Protein AF-A0A8X8YLM9-F1 (afdb_monomer_lite)

pLDDT: mean 72.43, std 14.2, range [42.56, 92.56]

InterPro domains:
  IPR045285 GPI-anchored protein At5g19230-like [PTHR33976] (2-97)
  IPR059083 Uncharacterized GPI-anchored protein At5g19230-like domain [PF25884] (2-64)

Secondary structure (DSSP, 8-state):
--S--S-TTS-EEETTEEEEEEE-SSSS---HHHHHHHTHHHHT-TT--EEEEEEETTEEEEEEE--SS-----TT------S---HHHHHHHHHHTT-

Structure (mmCIF, N/CA/C/O backbone):
data_AF-A0A8X8YLM9-F1
#
_entry.id   AF-A0A8X8YLM9-F1
#
loop_
_atom_site.group_PDB
_atom_site.id
_atom_site.type_symbol
_atom_site.label_atom_id
_atom_site.label_alt_id
_atom_site.label_comp_id
_atom_site.label_asym_id
_atom_site.label_entity_id
_atom_site.label_seq_id
_atom_site.pdbx_PDB_ins_code
_atom_site.Cartn_x
_atom_site.Cartn_y
_atom_site.Cartn_z
_atom_site.occupancy
_atom_site.B_iso_or_equiv
_atom_site.auth_seq_id
_atom_site.auth_comp_id
_atom_site.auth_asym_id
_atom_site.auth_atom_id
_atom_site.pdbx_PDB_model_num
ATOM 1 N N . MET A 1 1 ? -16.608 10.891 14.943 1.00 42.56 1 MET A N 1
ATOM 2 C CA . MET A 1 1 ? -15.909 11.081 13.651 1.00 42.56 1 MET A CA 1
ATOM 3 C C . MET A 1 1 ? -14.393 11.291 13.823 1.00 42.56 1 MET A C 1
ATOM 5 O O . MET A 1 1 ? -13.711 11.463 12.828 1.00 42.56 1 MET A O 1
ATOM 9 N N . GLU A 1 2 ? -13.836 11.210 15.043 1.00 52.47 2 GLU A N 1
ATOM 10 C CA . GLU A 1 2 ? -12.407 11.472 15.333 1.00 52.47 2 GLU A CA 1
ATOM 11 C C . GLU A 1 2 ? -11.432 10.308 15.085 1.00 52.47 2 GLU A C 1
ATOM 13 O O . GLU A 1 2 ? -10.221 10.510 15.150 1.00 52.47 2 GLU A O 1
ATOM 18 N N . LYS A 1 3 ? -11.914 9.088 14.821 1.00 57.00 3 LYS A N 1
ATOM 19 C CA . LYS A 1 3 ? -11.029 7.912 14.774 1.00 57.00 3 LYS A CA 1
ATOM 20 C C . LYS A 1 3 ? -10.262 7.738 13.456 1.00 57.00 3 LYS A C 1
ATOM 22 O O . LYS A 1 3 ? -9.185 7.150 13.457 1.00 57.00 3 LYS A O 1
ATOM 27 N N . CYS A 1 4 ? -10.734 8.318 12.351 1.00 64.12 4 CYS A N 1
ATOM 28 C CA . CYS A 1 4 ? -9.994 8.309 11.087 1.00 64.12 4 CYS A CA 1
ATOM 29 C C . CYS A 1 4 ? -9.004 9.470 11.025 1.00 64.12 4 CYS A C 1
ATOM 31 O O . CYS A 1 4 ? -9.303 10.537 10.500 1.00 64.12 4 CYS A O 1
ATOM 33 N N . ARG A 1 5 ? -7.804 9.244 11.565 1.00 62.75 5 ARG A N 1
ATOM 34 C CA . ARG A 1 5 ? -6.676 10.192 11.489 1.00 62.75 5 ARG A CA 1
ATOM 35 C C . ARG A 1 5 ? -5.857 10.055 10.200 1.00 62.75 5 ARG A C 1
ATOM 37 O O . ARG A 1 5 ? -4.838 10.720 10.046 1.00 62.75 5 ARG A O 1
ATOM 44 N N . LEU A 1 6 ? -6.278 9.179 9.289 1.00 63.47 6 LEU A N 1
ATOM 45 C CA . LEU A 1 6 ? -5.677 9.029 7.970 1.00 63.47 6 LEU A CA 1
ATOM 46 C C . LEU A 1 6 ? -6.338 10.005 6.997 1.00 63.47 6 LEU A C 1
ATOM 48 O O . LEU A 1 6 ? -7.565 10.094 6.949 1.00 63.47 6 LEU A O 1
ATOM 52 N N . ASN A 1 7 ? -5.535 10.667 6.161 1.00 62.28 7 ASN A N 1
ATOM 53 C CA . ASN A 1 7 ? -6.021 11.353 4.961 1.00 62.28 7 ASN A CA 1
ATOM 54 C C . ASN A 1 7 ? -6.466 10.296 3.932 1.00 62.28 7 ASN A C 1
ATOM 56 O O . ASN A 1 7 ? -5.805 10.070 2.923 1.00 62.28 7 ASN A O 1
ATOM 60 N N . ALA A 1 8 ? -7.559 9.591 4.232 1.00 62.34 8 ALA A N 1
ATOM 61 C CA . ALA A 1 8 ? -8.017 8.383 3.547 1.00 62.34 8 ALA A CA 1
ATOM 62 C C . ALA A 1 8 ? -8.722 8.644 2.203 1.00 62.34 8 ALA A C 1
ATOM 64 O O . ALA A 1 8 ? -9.507 7.825 1.731 1.00 62.34 8 ALA A O 1
ATOM 65 N N . THR A 1 9 ? -8.491 9.820 1.627 1.00 62.25 9 THR A N 1
ATOM 66 C CA . THR A 1 9 ? -9.228 10.323 0.469 1.00 62.25 9 THR A CA 1
ATOM 67 C C . THR A 1 9 ? -8.512 10.022 -0.840 1.00 62.25 9 THR A C 1
ATOM 69 O O . THR A 1 9 ? -9.178 9.830 -1.850 1.00 62.25 9 THR A O 1
ATOM 72 N N . ASN A 1 10 ? -7.175 9.964 -0.823 1.00 76.19 10 ASN A N 1
ATOM 73 C CA . ASN A 1 10 ? -6.353 9.836 -2.022 1.00 76.19 10 ASN A CA 1
ATOM 74 C C . ASN A 1 10 ? -5.281 8.764 -1.854 1.00 76.19 10 ASN A C 1
ATOM 76 O O . ASN A 1 10 ? -4.771 8.531 -0.757 1.00 76.19 10 ASN A O 1
ATOM 80 N N . ALA A 1 11 ? -4.897 8.166 -2.979 1.00 81.94 11 ALA A N 1
ATOM 81 C CA . ALA A 1 11 ? -3.759 7.274 -3.017 1.00 81.94 11 ALA A CA 1
ATOM 82 C C . ALA A 1 11 ? -2.450 8.082 -2.945 1.00 81.94 11 ALA A C 1
ATOM 84 O O . ALA A 1 11 ? -2.298 9.094 -3.630 1.00 81.94 11 ALA A O 1
ATOM 85 N N . THR A 1 12 ? -1.487 7.608 -2.159 1.00 84.12 12 THR A N 1
ATOM 86 C CA . THR A 1 12 ? -0.172 8.246 -2.001 1.00 84.12 12 THR A CA 1
ATOM 87 C C . THR A 1 12 ? 0.895 7.402 -2.681 1.00 84.12 12 THR A C 1
ATOM 89 O O . THR A 1 12 ? 1.039 6.220 -2.377 1.00 84.12 12 THR A O 1
ATOM 92 N N . THR A 1 13 ? 1.663 8.002 -3.586 1.00 84.38 13 THR A N 1
ATOM 93 C CA . THR A 1 13 ? 2.775 7.327 -4.266 1.00 84.38 13 THR A CA 1
ATOM 94 C C . THR A 1 13 ? 4.049 7.455 -3.434 1.00 84.38 13 THR A C 1
ATOM 96 O O . THR A 1 13 ? 4.388 8.535 -2.953 1.00 84.38 13 THR A O 1
ATOM 99 N N . THR A 1 14 ? 4.769 6.355 -3.234 1.00 81.25 14 THR A N 1
ATOM 100 C CA . THR A 1 14 ? 6.048 6.319 -2.512 1.00 81.25 14 THR A CA 1
ATOM 101 C C . THR A 1 14 ? 7.008 5.388 -3.244 1.00 81.25 14 THR A C 1
ATOM 103 O O . THR A 1 14 ? 6.878 4.166 -3.176 1.00 81.25 14 THR A O 1
ATOM 106 N N . GLY A 1 15 ? 7.969 5.962 -3.973 1.00 82.69 15 GLY A N 1
ATOM 107 C CA . GLY A 1 15 ? 8.859 5.195 -4.851 1.00 82.69 15 GLY A CA 1
ATOM 108 C C . GLY A 1 15 ? 8.061 4.398 -5.887 1.00 82.69 15 GLY A C 1
ATOM 109 O O . GLY A 1 15 ? 7.185 4.949 -6.546 1.00 82.69 15 GLY A O 1
ATOM 110 N N . ASN A 1 16 ? 8.314 3.090 -5.966 1.00 81.69 16 ASN A N 1
ATOM 111 C CA . ASN A 1 16 ? 7.609 2.159 -6.859 1.00 81.69 16 ASN A CA 1
ATOM 112 C C . ASN A 1 16 ? 6.337 1.561 -6.226 1.00 81.69 16 ASN A C 1
ATOM 114 O O . ASN A 1 16 ? 5.911 0.462 -6.586 1.00 81.69 16 ASN A O 1
ATOM 118 N N . SER A 1 17 ? 5.772 2.241 -5.227 1.00 83.88 17 SER A N 1
ATOM 119 C CA . SER A 1 17 ? 4.628 1.753 -4.459 1.00 83.88 17 SER A CA 1
ATOM 120 C C . SER A 1 17 ? 3.494 2.768 -4.418 1.00 83.88 17 SER A C 1
ATOM 122 O O . SER A 1 17 ? 3.722 3.978 -4.413 1.00 83.88 17 SER A O 1
ATOM 124 N N . GLN A 1 18 ? 2.272 2.259 -4.318 1.00 88.81 18 GLN A N 1
ATOM 125 C CA . GLN A 1 18 ? 1.055 3.031 -4.141 1.00 88.81 18 GLN A CA 1
ATOM 126 C C . GLN A 1 18 ? 0.378 2.633 -2.829 1.00 88.81 18 GLN A C 1
ATOM 128 O O . GLN A 1 18 ? 0.128 1.457 -2.586 1.00 88.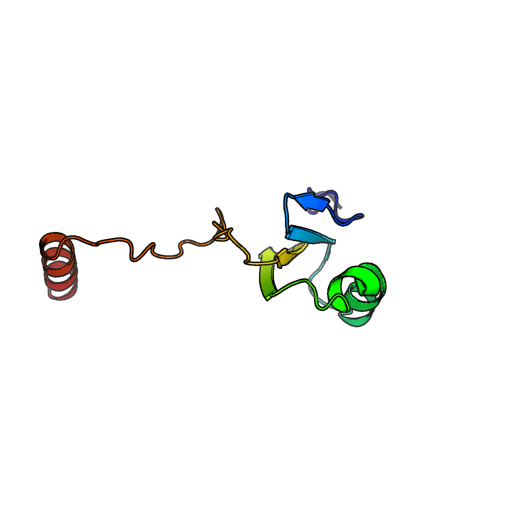81 18 GLN A O 1
ATOM 133 N N . ILE A 1 19 ? 0.065 3.615 -1.990 1.00 88.69 19 ILE A N 1
ATOM 134 C CA . ILE A 1 19 ? -0.651 3.451 -0.722 1.00 88.69 19 ILE A CA 1
ATOM 135 C C . ILE A 1 19 ? -2.102 3.879 -0.947 1.00 88.69 19 ILE A C 1
ATOM 137 O O . ILE A 1 19 ? -2.341 5.000 -1.386 1.00 88.69 19 ILE A O 1
ATOM 141 N N . LEU A 1 20 ? -3.063 3.013 -0.638 1.00 89.62 20 LEU A N 1
ATOM 142 C CA . LEU A 1 20 ? -4.492 3.185 -0.899 1.00 89.62 20 LEU A CA 1
ATOM 143 C C . LEU A 1 20 ? -5.267 3.090 0.426 1.00 89.62 20 LEU A C 1
ATOM 145 O O . LEU A 1 20 ? -5.694 2.002 0.826 1.00 89.62 20 LEU A O 1
ATOM 149 N N . PRO A 1 21 ? -5.399 4.209 1.157 1.00 86.50 21 PRO A N 1
ATOM 150 C CA . PRO A 1 21 ? -6.099 4.242 2.433 1.00 86.50 21 PRO A CA 1
ATOM 151 C C . PRO A 1 21 ? -7.622 4.292 2.243 1.00 86.50 21 PRO A C 1
ATOM 153 O O . PRO A 1 21 ? -8.135 4.866 1.286 1.00 86.50 21 PRO A O 1
ATOM 156 N N . THR A 1 22 ? -8.373 3.739 3.186 1.00 83.25 22 THR A N 1
ATOM 157 C CA . THR A 1 22 ? -9.820 3.920 3.296 1.00 83.25 22 THR A CA 1
ATOM 158 C C . THR A 1 22 ? -10.226 3.985 4.767 1.00 83.25 22 THR A C 1
ATOM 160 O O . THR A 1 22 ? -9.714 3.252 5.613 1.00 83.25 22 THR A O 1
ATOM 163 N N . CYS A 1 23 ? -11.126 4.913 5.078 1.00 80.25 23 CYS A N 1
ATOM 164 C CA . CYS A 1 23 ? -11.696 5.091 6.408 1.00 80.25 23 CYS A CA 1
ATOM 165 C C . CYS A 1 23 ? -12.979 4.261 6.502 1.00 80.25 23 CYS A C 1
ATOM 167 O O . CYS A 1 23 ? -13.862 4.405 5.654 1.00 80.25 23 CYS A O 1
ATOM 169 N N . ILE A 1 24 ? -13.082 3.397 7.513 1.00 77.25 24 ILE A N 1
ATOM 170 C CA . ILE A 1 24 ? -14.212 2.480 7.706 1.00 77.25 24 ILE A CA 1
ATOM 171 C C . ILE A 1 24 ? -14.788 2.732 9.104 1.00 77.25 24 ILE A C 1
ATOM 173 O O . ILE A 1 24 ? -14.521 1.975 10.035 1.00 77.25 24 ILE A O 1
ATOM 177 N N . PRO A 1 25 ? -15.561 3.814 9.295 1.00 67.44 25 PRO A N 1
ATOM 178 C CA . PRO A 1 25 ? -16.190 4.065 10.579 1.00 67.44 25 PRO A CA 1
ATOM 179 C C . PRO A 1 25 ? -17.300 3.028 10.810 1.00 67.44 25 PRO A C 1
ATOM 181 O O . PRO A 1 25 ? -18.222 2.930 10.004 1.00 67.44 25 PRO A O 1
ATOM 184 N N . ASN A 1 26 ? -17.244 2.311 11.941 1.00 61.19 26 ASN A N 1
ATOM 185 C CA . ASN A 1 26 ? -18.236 1.309 12.370 1.00 61.19 26 ASN A CA 1
ATOM 186 C C . ASN A 1 26 ? -18.302 0.057 11.459 1.00 61.19 26 ASN A C 1
ATOM 188 O O . ASN A 1 26 ? -19.101 -0.014 10.526 1.00 61.19 26 ASN A O 1
ATOM 192 N N . GLN A 1 27 ? -17.464 -0.942 11.773 1.00 61.28 27 GLN A N 1
ATOM 193 C CA . GLN A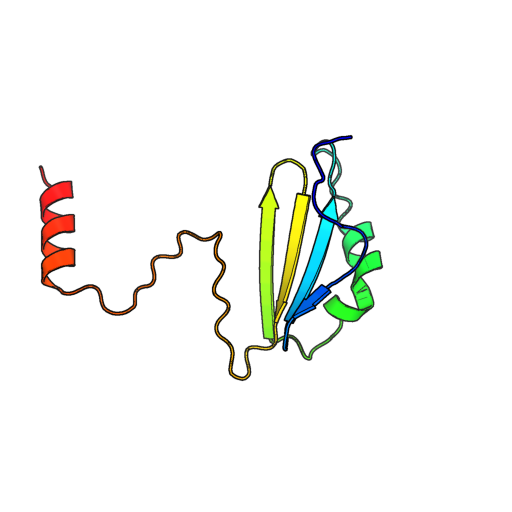 1 27 ? -17.180 -2.207 11.061 1.00 61.28 27 GLN A CA 1
ATOM 194 C C . GLN A 1 27 ? -18.381 -3.107 10.655 1.00 61.28 27 GLN A C 1
ATOM 196 O O . GLN A 1 27 ? -18.433 -4.276 11.027 1.00 61.28 27 GLN A O 1
ATOM 201 N N . GLN A 1 28 ? -19.354 -2.634 9.874 1.00 56.97 28 GLN A N 1
ATOM 202 C CA . GLN A 1 28 ? -20.495 -3.475 9.464 1.00 56.97 28 GLN A CA 1
ATOM 203 C C . GLN A 1 28 ? -20.728 -3.558 7.959 1.00 56.97 28 GLN A C 1
ATOM 205 O O . GLN A 1 28 ? -21.437 -4.456 7.514 1.00 56.97 28 GLN A O 1
ATOM 210 N N . ASN A 1 29 ? -20.114 -2.694 7.149 1.00 58.75 29 ASN A N 1
ATOM 211 C CA . ASN A 1 29 ? -20.269 -2.796 5.702 1.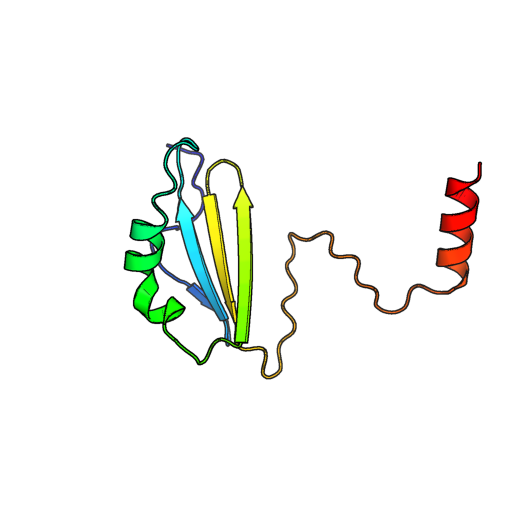00 58.75 29 ASN A CA 1
ATOM 212 C C . ASN A 1 29 ? -19.033 -2.272 4.969 1.00 58.75 29 ASN A C 1
ATOM 214 O O . ASN A 1 29 ? -19.033 -1.184 4.394 1.00 58.75 29 ASN A O 1
ATOM 218 N N . LEU A 1 30 ? -17.956 -3.058 5.009 1.00 60.22 30 LEU A N 1
ATOM 219 C CA . LEU A 1 30 ? -16.873 -2.950 4.037 1.00 60.22 30 LEU A CA 1
ATOM 220 C C . LEU A 1 30 ? -17.472 -3.248 2.658 1.00 60.22 30 LEU A C 1
ATOM 222 O O . LEU A 1 30 ? -17.504 -4.391 2.206 1.00 60.22 30 LEU A O 1
ATOM 226 N N . VAL A 1 31 ? -17.986 -2.219 1.987 1.00 64.69 31 VAL A N 1
ATOM 227 C CA . VAL A 1 31 ? -18.393 -2.329 0.590 1.00 64.69 31 VAL A CA 1
ATOM 228 C C . VAL A 1 31 ? -17.103 -2.390 -0.221 1.00 64.69 31 VAL A C 1
ATOM 230 O O . VAL A 1 31 ? -16.599 -1.380 -0.705 1.00 64.69 31 VAL A O 1
ATOM 233 N N . ILE A 1 32 ? -16.538 -3.594 -0.340 1.00 66.19 32 ILE A N 1
ATOM 234 C CA . ILE A 1 32 ? -15.332 -3.882 -1.132 1.00 66.19 32 ILE A CA 1
ATOM 235 C C . ILE A 1 32 ? -15.484 -3.304 -2.547 1.00 66.19 32 ILE A C 1
ATOM 237 O O . ILE A 1 32 ? -14.518 -2.795 -3.101 1.00 66.19 32 ILE A O 1
ATOM 241 N N . SER A 1 33 ? -16.712 -3.294 -3.083 1.00 72.00 33 SER A N 1
ATOM 242 C CA . SER A 1 33 ? -17.061 -2.680 -4.370 1.00 72.00 33 SER A CA 1
ATOM 243 C C . SER A 1 33 ? -16.765 -1.179 -4.456 1.00 72.00 33 SER A C 1
ATOM 245 O O . SER A 1 33 ? -16.408 -0.697 -5.525 1.00 72.00 33 SER A O 1
ATOM 247 N N . ASP A 1 34 ? -16.945 -0.419 -3.377 1.00 78.88 34 ASP A N 1
ATOM 248 C CA . ASP A 1 34 ? -16.676 1.020 -3.373 1.00 78.88 34 ASP A CA 1
ATOM 249 C C . ASP A 1 34 ? -15.162 1.271 -3.289 1.00 78.88 34 ASP A C 1
ATOM 251 O O . ASP A 1 34 ? -14.622 2.135 -3.977 1.00 78.88 34 ASP A O 1
ATOM 255 N N . PHE A 1 35 ? -14.437 0.435 -2.539 1.00 81.94 35 PHE A N 1
ATOM 256 C CA . PHE A 1 35 ? -12.975 0.466 -2.524 1.00 81.94 35 PHE A CA 1
ATOM 257 C C . PHE A 1 35 ? -12.376 0.128 -3.898 1.00 81.94 35 PHE A C 1
ATOM 259 O O . PHE A 1 35 ? -11.537 0.872 -4.410 1.00 81.94 35 PHE A O 1
ATOM 266 N N . THR A 1 36 ? -12.818 -0.969 -4.522 1.00 83.12 36 THR A N 1
ATOM 267 C CA . THR A 1 36 ? -12.313 -1.385 -5.836 1.00 83.12 36 THR A CA 1
ATOM 268 C C . THR A 1 36 ? -12.691 -0.397 -6.930 1.00 83.12 36 THR A C 1
ATOM 270 O O . THR A 1 36 ? -11.863 -0.125 -7.792 1.00 83.12 36 THR A O 1
ATOM 273 N N . SER A 1 37 ? -13.884 0.204 -6.872 1.00 86.06 37 SER A N 1
ATOM 274 C CA . SER A 1 37 ? -14.278 1.275 -7.791 1.00 86.06 37 SER A CA 1
ATOM 275 C C . SER A 1 37 ? -13.384 2.510 -7.651 1.00 86.06 37 SER A C 1
ATOM 277 O O . SER A 1 37 ? -12.929 3.053 -8.655 1.00 86.06 37 SER A O 1
ATOM 279 N N . ARG A 1 38 ? -13.110 2.962 -6.420 1.00 85.44 38 ARG A N 1
ATOM 280 C CA . ARG A 1 38 ? -12.294 4.162 -6.164 1.00 85.44 38 ARG A CA 1
ATOM 281 C C . ARG A 1 38 ? -10.835 4.003 -6.584 1.00 85.44 38 ARG A C 1
ATOM 283 O O . ARG A 1 38 ? -10.207 4.980 -6.982 1.00 85.44 38 ARG A O 1
ATOM 290 N N . TYR A 1 39 ? -10.307 2.785 -6.518 1.00 88.19 39 TYR A N 1
ATOM 291 C CA . TYR A 1 39 ? -8.897 2.498 -6.774 1.00 88.19 39 TYR A CA 1
ATOM 292 C C . TYR A 1 39 ? -8.642 1.613 -8.002 1.00 88.19 39 TYR A C 1
ATOM 294 O O . TYR A 1 39 ? -7.530 1.110 -8.174 1.00 88.19 39 TYR A O 1
ATOM 302 N N . ALA A 1 40 ? -9.633 1.461 -8.885 1.00 90.00 40 ALA A N 1
ATOM 303 C CA . ALA A 1 40 ? -9.565 0.596 -10.065 1.00 90.00 40 ALA A CA 1
ATOM 304 C C . ALA A 1 40 ? -8.331 0.860 -10.941 1.00 90.00 40 ALA A C 1
ATOM 306 O O . ALA A 1 40 ? -7.714 -0.084 -11.423 1.00 90.00 40 ALA A O 1
ATOM 307 N N . THR A 1 41 ? -7.933 2.126 -11.100 1.00 90.56 41 THR A N 1
ATOM 308 C CA . THR A 1 41 ? -6.749 2.515 -11.882 1.00 90.56 41 THR A CA 1
ATOM 309 C C . THR A 1 41 ? -5.468 1.857 -11.375 1.00 90.56 41 THR A C 1
ATOM 311 O O . THR A 1 41 ? -4.641 1.456 -12.181 1.00 90.56 41 THR A O 1
ATOM 314 N N . TYR A 1 42 ? -5.310 1.719 -10.057 1.00 89.50 42 TYR A N 1
ATOM 315 C CA . TYR A 1 42 ? -4.124 1.103 -9.462 1.00 89.50 42 TYR A CA 1
ATOM 316 C C . TYR A 1 42 ? -4.270 -0.414 -9.327 1.00 89.50 42 TYR A C 1
ATOM 318 O O . TYR A 1 42 ? -3.303 -1.143 -9.504 1.00 89.50 42 TYR A O 1
ATOM 326 N N . LEU A 1 43 ? -5.478 -0.901 -9.028 1.00 88.25 43 LEU A N 1
ATOM 327 C CA . LEU A 1 43 ? -5.745 -2.334 -8.859 1.00 88.25 43 LEU A CA 1
ATOM 328 C C . LEU A 1 43 ? -5.703 -3.114 -10.181 1.00 88.25 43 LEU A C 1
ATOM 330 O O . LEU A 1 43 ? -5.391 -4.300 -10.168 1.00 88.25 43 LEU A O 1
ATOM 334 N N . ASN A 1 44 ? -5.999 -2.458 -11.306 1.00 92.56 44 ASN A N 1
ATOM 335 C CA . ASN A 1 44 ? -5.906 -3.053 -12.643 1.00 92.56 44 ASN A CA 1
ATOM 336 C C . ASN A 1 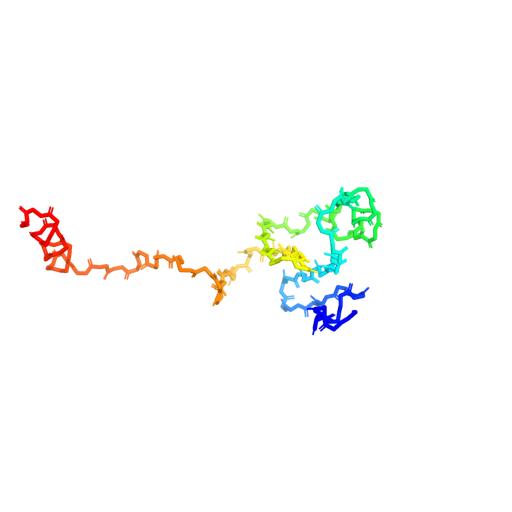44 ? -4.531 -2.853 -13.300 1.00 92.56 44 ASN A C 1
ATOM 338 O O . ASN A 1 44 ? -4.337 -3.268 -14.443 1.00 92.56 44 ASN A O 1
ATOM 342 N N . ASP A 1 45 ? -3.585 -2.211 -12.615 1.00 89.06 45 ASP A N 1
ATOM 343 C CA . ASP A 1 45 ? -2.237 -2.009 -13.130 1.00 89.06 45 ASP A CA 1
ATOM 344 C C . ASP A 1 45 ? -1.396 -3.279 -12.911 1.00 89.06 45 ASP A C 1
ATOM 346 O O . ASP A 1 45 ? -1.134 -3.701 -11.783 1.00 89.06 45 ASP A O 1
ATOM 350 N N . THR A 1 46 ? -0.956 -3.903 -14.006 1.00 87.56 46 THR A N 1
ATOM 351 C CA . THR A 1 46 ? -0.108 -5.109 -13.979 1.00 87.56 46 THR A CA 1
ATOM 352 C C . THR A 1 46 ? 1.342 -4.824 -13.583 1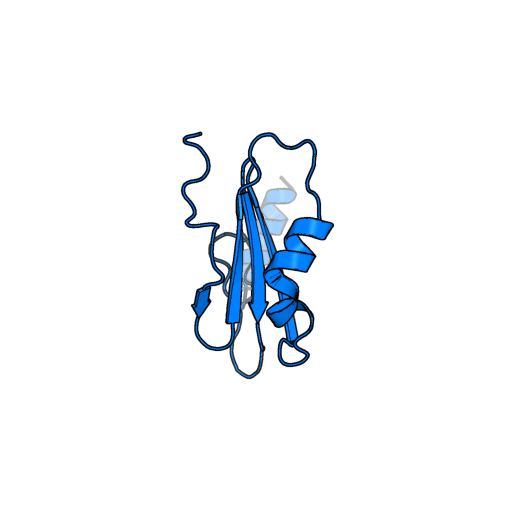.00 87.56 46 THR A C 1
ATOM 354 O O . THR A 1 46 ? 2.147 -5.743 -13.462 1.00 87.56 46 THR A O 1
ATOM 357 N N . GLY A 1 47 ? 1.706 -3.552 -13.441 1.00 86.44 47 GLY A N 1
ATOM 358 C CA . GLY A 1 47 ? 3.017 -3.090 -13.022 1.00 86.44 47 GLY A CA 1
ATOM 359 C C . GLY A 1 47 ? 3.293 -3.322 -11.542 1.00 86.44 47 GLY A C 1
ATOM 360 O O . GLY A 1 47 ? 4.454 -3.277 -11.153 1.00 86.44 47 GLY A O 1
ATOM 361 N N . PHE A 1 48 ? 2.296 -3.608 -10.705 1.00 87.19 48 PHE A N 1
ATOM 362 C CA . PHE A 1 48 ? 2.529 -3.996 -9.313 1.00 87.19 48 PHE A CA 1
ATOM 363 C C . PHE A 1 48 ? 2.740 -5.509 -9.199 1.00 87.19 48 PHE A C 1
ATOM 365 O O . PHE A 1 48 ? 1.974 -6.305 -9.732 1.00 87.19 48 PHE A O 1
ATOM 372 N N . SER A 1 49 ? 3.780 -5.921 -8.477 1.00 86.44 49 SER A N 1
ATOM 373 C CA . SER A 1 49 ? 4.147 -7.329 -8.295 1.00 86.44 49 SER A CA 1
ATOM 374 C C . SER A 1 49 ? 3.774 -7.884 -6.919 1.00 86.44 49 SER A C 1
ATOM 376 O O . SER A 1 49 ? 3.928 -9.081 -6.690 1.00 86.44 49 SER A O 1
ATOM 378 N N . ALA A 1 50 ? 3.340 -7.038 -5.980 1.00 80.81 50 ALA A N 1
ATOM 379 C CA . ALA A 1 50 ? 2.920 -7.463 -4.651 1.00 80.81 50 ALA A CA 1
ATOM 380 C C . ALA A 1 50 ? 1.892 -6.520 -4.018 1.00 80.81 50 ALA A C 1
ATOM 382 O O . ALA A 1 50 ? 1.827 -5.330 -4.335 1.00 80.81 50 ALA A O 1
ATOM 383 N N . ILE A 1 51 ? 1.115 -7.087 -3.091 1.00 86.69 51 ILE A N 1
ATOM 384 C CA . ILE A 1 51 ? 0.022 -6.429 -2.376 1.00 86.69 51 ILE A CA 1
ATOM 385 C C . ILE A 1 51 ? 0.208 -6.660 -0.873 1.00 86.69 51 ILE A C 1
ATOM 387 O O . ILE A 1 51 ? 0.392 -7.795 -0.437 1.00 86.69 51 ILE A O 1
ATOM 391 N N . GLY A 1 52 ? 0.146 -5.591 -0.083 1.00 83.81 52 GLY A N 1
ATOM 392 C CA . GLY A 1 52 ? 0.079 -5.622 1.376 1.00 83.81 52 GLY A CA 1
A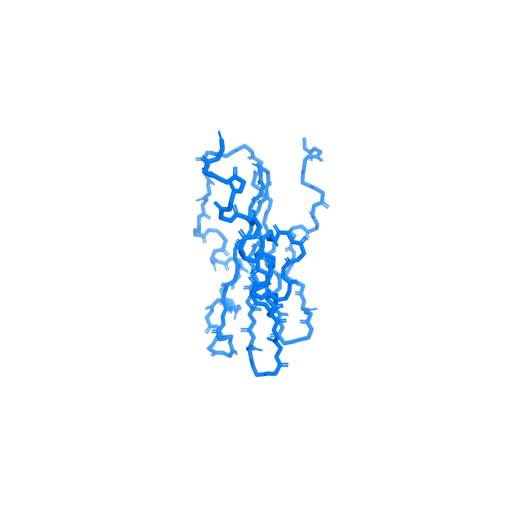TOM 393 C C . GLY A 1 52 ? -1.240 -5.030 1.860 1.00 83.81 52 GLY A C 1
ATOM 394 O O . GLY A 1 52 ? -1.729 -4.063 1.285 1.00 83.81 52 GLY A O 1
ATOM 395 N N . VAL A 1 53 ? -1.827 -5.597 2.912 1.00 85.69 53 VAL A N 1
ATOM 396 C CA . VAL A 1 53 ? -3.086 -5.112 3.491 1.00 85.69 53 VAL A CA 1
ATOM 397 C C . VAL A 1 53 ? -2.897 -4.948 4.993 1.00 85.69 53 VAL A C 1
ATOM 399 O O . VAL A 1 53 ? -2.485 -5.888 5.666 1.00 85.69 53 VAL A O 1
ATOM 402 N N . GLY A 1 54 ? -3.183 -3.755 5.508 1.00 81.75 54 GLY A N 1
ATOM 403 C CA . GLY A 1 54 ? -3.202 -3.458 6.937 1.00 81.75 54 GLY A CA 1
ATOM 404 C C . GLY A 1 54 ? -4.535 -2.835 7.318 1.00 81.75 54 GLY A C 1
ATOM 405 O O . GLY A 1 54 ? -5.065 -2.016 6.574 1.00 81.75 54 GLY A O 1
ATOM 406 N N . SER A 1 55 ? -5.087 -3.217 8.460 1.00 77.75 55 SER A N 1
ATOM 407 C CA . SER A 1 55 ? -6.344 -2.667 8.960 1.00 77.75 55 SER A CA 1
ATOM 408 C C . SER A 1 55 ? -6.289 -2.492 10.463 1.00 77.75 55 SER A C 1
ATOM 410 O O . SER A 1 55 ? -5.801 -3.382 11.152 1.00 77.75 55 SER A O 1
ATOM 412 N N . GLU A 1 56 ? -6.876 -1.405 10.938 1.00 76.06 56 GLU A N 1
ATOM 413 C CA . GLU A 1 56 ? -7.188 -1.153 12.343 1.00 76.06 56 GLU A CA 1
ATOM 414 C C . GLU A 1 56 ? -8.696 -0.885 12.444 1.00 76.06 56 GLU A C 1
ATOM 416 O O . GLU A 1 56 ? -9.322 -0.578 11.432 1.00 76.06 56 GLU A O 1
ATOM 421 N N . ASP A 1 57 ? -9.277 -0.957 13.642 1.00 72.81 57 ASP A N 1
ATOM 422 C CA . ASP A 1 57 ? -10.717 -0.831 13.944 1.00 72.81 57 ASP A CA 1
ATOM 423 C C . ASP A 1 57 ? -11.533 0.117 13.039 1.00 72.81 57 ASP A C 1
ATOM 425 O O . ASP A 1 57 ? -12.671 -0.195 12.685 1.00 72.81 57 ASP A O 1
ATOM 429 N N . ASP A 1 58 ? -10.959 1.257 12.644 1.00 76.25 58 ASP A N 1
ATOM 430 C CA . ASP A 1 58 ? -11.625 2.305 11.870 1.00 76.25 58 ASP A CA 1
ATOM 431 C C . ASP A 1 58 ? -10.979 2.598 10.497 1.00 76.25 58 ASP A C 1
ATOM 433 O O . ASP A 1 58 ? -11.387 3.540 9.810 1.00 76.25 58 ASP A O 1
ATOM 437 N N . TRP A 1 59 ? -9.970 1.835 10.057 1.00 79.44 59 TRP A N 1
ATOM 438 C CA . TRP A 1 59 ? -9.308 2.059 8.767 1.00 79.44 59 TRP A CA 1
ATOM 439 C C . TRP A 1 59 ? -8.705 0.807 8.121 1.00 79.44 59 TRP A C 1
ATOM 441 O O . TRP A 1 59 ? -8.311 -0.146 8.778 1.00 79.44 59 TRP A O 1
ATOM 451 N N . LEU A 1 60 ? -8.572 0.845 6.796 1.00 82.38 60 LEU A N 1
ATOM 452 C CA . LEU A 1 60 ? -7.867 -0.149 5.986 1.00 82.38 60 LEU A CA 1
ATOM 453 C C . LEU A 1 60 ? -6.901 0.583 5.052 1.00 82.38 60 LEU A C 1
ATOM 455 O O . LEU A 1 60 ? -7.247 1.598 4.456 1.00 82.38 60 LEU A O 1
ATOM 459 N N . VAL A 1 61 ? -5.686 0.078 4.911 1.00 85.19 61 VAL A N 1
ATOM 460 C CA . VAL A 1 61 ? -4.688 0.553 3.955 1.00 85.19 61 VAL A CA 1
ATOM 461 C C . VAL A 1 61 ? -4.249 -0.633 3.120 1.00 85.19 61 VAL A C 1
ATOM 463 O O . VAL A 1 61 ? -3.763 -1.635 3.644 1.00 85.19 61 VAL A O 1
ATOM 466 N N . VAL A 1 62 ? -4.394 -0.501 1.807 1.00 87.19 62 VAL A N 1
ATOM 467 C CA . VAL A 1 62 ? -3.792 -1.423 0.846 1.00 87.19 62 VAL A CA 1
ATOM 468 C C . VAL A 1 62 ? -2.522 -0.777 0.311 1.00 87.19 62 VAL A C 1
ATOM 470 O O . VAL A 1 62 ? -2.496 0.417 0.037 1.00 87.19 62 VAL A O 1
ATOM 473 N N . LEU A 1 63 ? -1.458 -1.550 0.183 1.00 88.75 63 LEU A N 1
ATOM 474 C CA . LEU A 1 63 ? -0.196 -1.147 -0.413 1.00 88.75 63 LEU A CA 1
ATOM 475 C C . LEU A 1 63 ? 0.028 -2.000 -1.656 1.00 88.75 63 LEU A C 1
ATOM 477 O O . LEU A 1 63 ? 0.062 -3.222 -1.563 1.00 88.75 63 LEU A O 1
ATOM 481 N N . LEU A 1 64 ? 0.215 -1.365 -2.802 1.00 88.88 64 LEU A N 1
ATOM 482 C CA . LEU A 1 64 ? 0.650 -2.013 -4.033 1.00 88.88 64 LEU A CA 1
ATOM 483 C C . LEU A 1 64 ? 2.115 -1.659 -4.254 1.00 88.88 64 LEU A C 1
ATOM 485 O O . LEU A 1 64 ? 2.489 -0.501 -4.094 1.00 88.88 64 LEU A O 1
ATOM 489 N N . THR A 1 65 ? 2.959 -2.623 -4.604 1.00 84.88 65 THR A N 1
ATOM 490 C CA . THR A 1 65 ? 4.373 -2.349 -4.883 1.00 84.88 65 THR A CA 1
ATOM 491 C C . THR A 1 65 ? 4.863 -3.114 -6.095 1.00 84.88 65 THR A C 1
ATOM 493 O O . THR A 1 65 ? 4.398 -4.219 -6.378 1.00 84.88 65 THR A O 1
ATOM 496 N N . ASN A 1 66 ? 5.838 -2.542 -6.790 1.00 86.00 66 ASN A N 1
ATOM 497 C CA . ASN A 1 66 ? 6.669 -3.262 -7.736 1.00 86.00 66 ASN A CA 1
ATOM 498 C C . ASN A 1 66 ? 8.010 -3.599 -7.063 1.00 86.00 66 ASN A C 1
ATOM 500 O O . ASN A 1 66 ? 8.830 -2.721 -6.802 1.00 86.00 66 ASN A O 1
ATOM 504 N N . MET A 1 67 ? 8.236 -4.889 -6.813 1.00 69.56 67 MET A N 1
ATOM 505 C CA . MET A 1 67 ? 9.411 -5.444 -6.131 1.00 69.56 67 MET A CA 1
ATOM 506 C C . MET A 1 67 ? 10.682 -5.458 -6.991 1.00 69.56 67 MET A C 1
ATOM 508 O O . MET A 1 67 ? 11.669 -6.082 -6.598 1.00 69.56 67 MET A O 1
ATOM 512 N N . THR A 1 68 ? 10.722 -4.776 -8.141 1.00 66.31 68 THR A N 1
ATOM 513 C CA . THR A 1 68 ? 11.995 -4.511 -8.825 1.00 66.31 68 THR A CA 1
ATOM 514 C C . THR A 1 68 ? 12.867 -3.619 -7.924 1.00 66.31 68 THR A C 1
ATOM 516 O O . THR A 1 68 ? 12.796 -2.395 -7.929 1.00 66.31 68 THR A O 1
ATOM 519 N N . GLY A 1 69 ? 13.670 -4.262 -7.067 1.00 52.56 69 GLY A N 1
ATOM 520 C CA . GLY A 1 69 ? 14.709 -3.645 -6.238 1.00 52.56 69 GLY A CA 1
ATOM 521 C C . GLY A 1 69 ? 14.307 -3.115 -4.854 1.00 52.56 69 GLY A C 1
ATOM 522 O O . GLY A 1 69 ? 15.149 -2.494 -4.213 1.00 52.56 69 GLY A O 1
ATOM 523 N N . THR A 1 70 ? 13.085 -3.334 -4.351 1.00 50.88 70 THR A N 1
ATOM 524 C CA . THR A 1 70 ? 12.661 -2.808 -3.032 1.00 50.88 70 THR A CA 1
ATOM 525 C C . THR A 1 70 ? 11.983 -3.864 -2.154 1.00 50.88 70 THR A C 1
ATOM 527 O O . THR A 1 70 ? 10.939 -4.411 -2.498 1.00 50.88 70 THR A O 1
ATOM 530 N N . ALA A 1 71 ? 12.584 -4.148 -0.993 1.00 50.81 71 ALA A N 1
ATOM 531 C CA . ALA A 1 71 ? 11.958 -4.916 0.078 1.00 50.81 71 ALA A CA 1
ATOM 532 C C . ALA A 1 71 ? 10.985 -4.010 0.848 1.00 50.81 71 ALA A C 1
ATOM 534 O O . ALA A 1 71 ? 11.354 -2.912 1.271 1.00 50.81 71 ALA A O 1
ATOM 535 N N . ILE A 1 72 ? 9.739 -4.455 1.021 1.00 52.91 72 ILE A N 1
ATOM 536 C CA . ILE A 1 72 ? 8.740 -3.717 1.794 1.00 52.91 72 ILE A CA 1
ATOM 537 C C . ILE A 1 72 ? 8.997 -3.971 3.282 1.00 52.91 72 ILE A C 1
ATOM 539 O O . ILE A 1 72 ? 8.682 -5.039 3.803 1.00 52.91 72 ILE A O 1
ATOM 543 N N . ASN A 1 73 ? 9.549 -2.983 3.979 1.00 48.12 73 ASN A N 1
ATOM 544 C CA . ASN A 1 73 ? 9.681 -3.019 5.432 1.00 48.12 73 ASN A CA 1
ATOM 545 C C . ASN A 1 73 ? 8.409 -2.418 6.038 1.00 48.12 73 ASN A C 1
ATOM 547 O O . ASN A 1 73 ? 8.274 -1.200 6.159 1.00 48.12 73 ASN A O 1
ATOM 551 N N . SER A 1 74 ? 7.432 -3.256 6.379 1.00 49.81 74 SER A N 1
ATOM 552 C CA . SER A 1 74 ? 6.254 -2.809 7.121 1.00 49.81 74 SER A CA 1
ATOM 553 C C . SER A 1 74 ? 6.640 -2.561 8.582 1.00 49.81 74 SER A C 1
ATOM 555 O O . SER A 1 74 ? 6.759 -3.509 9.353 1.00 49.81 74 SER A O 1
ATOM 557 N N . ASN A 1 75 ? 6.767 -1.293 8.985 1.00 51.50 75 ASN A N 1
ATOM 558 C CA . ASN A 1 75 ? 7.022 -0.874 10.378 1.00 51.50 75 ASN A CA 1
ATOM 559 C C . ASN A 1 75 ? 5.896 -1.256 11.374 1.00 51.50 75 ASN A C 1
ATOM 561 O O . ASN A 1 75 ? 5.967 -0.895 12.543 1.00 51.50 75 ASN A O 1
ATOM 565 N N . GLY A 1 76 ? 4.853 -1.957 10.913 1.00 49.22 76 GLY A N 1
ATOM 566 C CA . GLY A 1 76 ? 3.730 -2.456 11.714 1.00 49.22 76 GLY A CA 1
ATOM 567 C C . GLY A 1 76 ? 3.558 -3.977 11.694 1.00 49.22 76 GLY A C 1
ATOM 568 O O . GLY A 1 76 ? 2.636 -4.481 12.321 1.00 49.22 76 GLY A O 1
ATOM 569 N N . ALA A 1 77 ? 4.428 -4.725 11.009 1.00 45.59 77 ALA A N 1
ATOM 570 C CA . ALA A 1 77 ? 4.507 -6.161 11.224 1.00 45.59 77 ALA A CA 1
ATOM 571 C C . ALA A 1 77 ? 5.656 -6.406 12.196 1.00 45.59 77 ALA A C 1
ATOM 573 O O . ALA A 1 77 ? 6.807 -6.099 11.885 1.00 45.59 77 ALA A O 1
ATOM 574 N N . SER A 1 78 ? 5.383 -7.057 13.323 1.00 48.19 78 SER A N 1
ATOM 575 C CA . SER A 1 78 ? 6.381 -7.897 13.990 1.00 48.19 78 SER A CA 1
ATOM 576 C C . SER A 1 78 ? 6.704 -9.095 13.082 1.00 48.19 78 SER A C 1
ATOM 578 O O . SER A 1 78 ? 6.534 -10.251 13.450 1.00 48.19 78 SER A O 1
ATOM 580 N N . GLY A 1 79 ? 7.105 -8.826 11.839 1.00 44.81 79 GLY A N 1
ATOM 581 C CA . GLY A 1 79 ? 7.702 -9.799 10.958 1.00 44.81 79 GLY A CA 1
ATOM 582 C C . GLY A 1 79 ? 9.075 -10.063 11.531 1.00 44.81 79 GLY A C 1
ATOM 583 O O . GLY A 1 79 ? 9.951 -9.205 11.452 1.00 44.81 79 GLY A O 1
ATOM 584 N N . LEU A 1 80 ? 9.228 -11.224 12.166 1.00 45.03 80 LEU A N 1
ATOM 585 C CA . LEU A 1 80 ? 10.520 -11.804 12.494 1.00 45.03 80 LEU A CA 1
ATOM 586 C C . LEU A 1 80 ? 11.407 -11.697 11.252 1.00 45.03 80 LEU A C 1
ATOM 588 O O . LEU A 1 80 ? 11.273 -12.475 10.307 1.00 45.03 80 LEU A O 1
ATOM 592 N N . ALA A 1 81 ? 12.298 -10.710 11.245 1.00 47.81 81 ALA A N 1
ATOM 593 C CA . ALA A 1 81 ? 13.387 -10.670 10.300 1.00 47.81 81 ALA A CA 1
ATOM 594 C C . ALA A 1 81 ? 14.256 -11.889 10.620 1.00 47.81 81 ALA A C 1
ATOM 596 O O . ALA A 1 81 ? 15.074 -11.869 11.535 1.00 47.81 81 ALA A O 1
ATOM 597 N N . LEU A 1 82 ? 14.067 -12.974 9.867 1.00 45.25 82 LEU A N 1
ATOM 598 C CA . LEU A 1 82 ? 14.916 -14.171 9.875 1.00 45.25 82 LEU A CA 1
ATOM 599 C C . LEU A 1 82 ? 16.318 -13.883 9.305 1.00 45.25 82 LEU A C 1
ATOM 601 O O . LEU A 1 82 ? 17.022 -14.783 8.848 1.00 45.25 82 LEU A O 1
ATOM 605 N N . THR A 1 83 ? 16.754 -12.624 9.324 1.00 50.12 83 THR A N 1
ATOM 606 C CA . THR A 1 83 ? 18.107 -12.234 8.966 1.00 50.12 83 THR A CA 1
ATOM 607 C C . THR A 1 83 ? 19.033 -12.655 10.104 1.00 50.12 83 THR A C 1
ATOM 609 O O . THR A 1 83 ? 19.221 -11.930 11.076 1.00 50.12 83 THR A O 1
ATOM 612 N N . ALA A 1 84 ? 19.576 -13.865 9.960 1.00 57.50 84 ALA A N 1
ATOM 613 C CA . ALA A 1 84 ? 20.706 -14.413 10.704 1.00 57.50 84 ALA A CA 1
ATOM 614 C C . ALA A 1 84 ? 20.550 -14.405 12.236 1.00 57.50 84 ALA A C 1
ATOM 616 O O . ALA A 1 84 ? 21.318 -13.772 12.961 1.00 57.50 84 ALA A O 1
ATOM 617 N N . ILE A 1 85 ? 19.590 -15.177 12.750 1.00 58.78 85 ILE A N 1
ATOM 618 C CA . ILE A 1 85 ? 19.578 -15.513 14.175 1.00 58.78 85 ILE A CA 1
ATOM 619 C C . ILE A 1 85 ? 20.792 -16.416 14.441 1.00 58.78 85 ILE A C 1
ATOM 621 O O . ILE A 1 85 ? 20.883 -17.515 13.894 1.00 58.78 85 ILE A O 1
ATOM 625 N N . SER A 1 86 ? 21.748 -15.945 15.247 1.00 65.38 86 SER A N 1
ATOM 626 C CA . SER A 1 86 ? 22.897 -16.756 15.673 1.00 65.38 86 SER A CA 1
ATOM 627 C C . SER A 1 86 ? 22.401 -18.084 16.271 1.00 65.38 86 SER A C 1
ATOM 629 O O . SER A 1 86 ? 21.453 -18.061 17.064 1.00 65.38 86 SER A O 1
ATOM 631 N N . PRO A 1 87 ? 23.023 -19.238 15.957 1.00 71.75 87 PRO A N 1
ATOM 632 C CA . PRO A 1 87 ? 22.575 -20.543 16.458 1.00 71.75 87 PRO A CA 1
ATOM 633 C C . PRO A 1 87 ? 22.526 -20.606 17.993 1.00 71.75 87 PRO A C 1
ATOM 635 O O . PRO A 1 87 ? 21.724 -21.342 18.564 1.00 71.75 87 PRO A O 1
ATOM 638 N N . VAL A 1 88 ? 23.322 -19.770 18.669 1.00 72.12 88 VAL A N 1
ATOM 639 C CA . VAL A 1 88 ? 23.309 -19.609 20.130 1.00 72.12 88 VAL A CA 1
ATOM 640 C C . VAL A 1 88 ? 21.964 -19.071 20.628 1.00 72.12 88 VAL A C 1
ATOM 642 O O . VAL A 1 88 ? 21.423 -19.563 21.613 1.00 72.12 88 VAL A O 1
ATOM 645 N N . VAL A 1 89 ? 21.389 -18.092 19.929 1.00 76.44 89 VAL A N 1
ATOM 646 C CA . VAL A 1 89 ? 20.106 -17.478 20.297 1.00 76.44 89 VAL A CA 1
ATOM 647 C C . VAL A 1 89 ? 18.957 -18.463 20.070 1.00 76.44 89 VAL A C 1
ATOM 649 O O . VAL A 1 89 ? 18.063 -18.556 20.906 1.00 76.44 89 VAL A O 1
ATOM 652 N N . LEU A 1 90 ? 19.023 -19.272 19.005 1.00 71.56 90 LEU A N 1
ATOM 653 C CA . LEU A 1 90 ? 18.051 -20.344 18.761 1.00 71.56 90 LEU A CA 1
ATOM 654 C C . LEU A 1 90 ? 18.059 -21.388 19.893 1.00 71.56 90 LEU A C 1
ATOM 656 O O . LEU A 1 90 ? 17.003 -21.807 20.367 1.00 71.56 90 LEU A O 1
ATOM 660 N N . SER A 1 91 ? 19.253 -21.764 20.361 1.00 75.06 91 SER A N 1
ATOM 661 C CA . SER A 1 91 ? 19.416 -22.717 21.463 1.00 75.06 91 SER A CA 1
ATOM 662 C C . SER A 1 91 ? 18.854 -22.188 22.786 1.00 75.06 91 SER A C 1
ATOM 664 O O . SER A 1 91 ? 18.281 -22.960 23.552 1.00 75.06 91 SER A O 1
ATOM 666 N N . LEU A 1 92 ? 18.995 -20.887 23.058 1.00 76.19 92 LEU A N 1
ATOM 667 C CA . LEU A 1 92 ? 18.477 -20.264 24.281 1.00 76.19 92 LEU A CA 1
ATOM 668 C C . LEU A 1 92 ? 16.947 -20.193 24.291 1.00 76.19 92 LEU A C 1
ATOM 670 O O . LEU A 1 92 ? 16.331 -20.480 25.315 1.00 76.19 92 LEU A O 1
ATOM 674 N N . ILE A 1 93 ? 16.331 -19.878 23.149 1.00 82.62 93 ILE A N 1
ATOM 675 C CA . ILE A 1 93 ? 14.867 -19.859 23.008 1.00 82.62 93 ILE A CA 1
ATOM 676 C C . ILE A 1 93 ? 14.295 -21.268 23.212 1.00 82.62 93 ILE A C 1
ATOM 678 O O . ILE A 1 93 ? 13.310 -21.434 23.927 1.00 82.62 93 ILE A O 1
ATOM 682 N N . SER A 1 94 ? 14.939 -22.294 22.645 1.00 77.12 94 SER A N 1
ATOM 683 C CA . SER A 1 94 ? 14.511 -23.684 22.832 1.00 77.12 94 SER A CA 1
ATOM 684 C C . SER A 1 94 ? 14.600 -24.144 24.289 1.00 77.12 94 SER A C 1
ATOM 686 O O . SER A 1 94 ? 13.732 -24.889 24.731 1.00 77.12 94 SER A O 1
ATOM 688 N N . LEU A 1 95 ? 15.632 -23.726 25.030 1.00 78.62 95 LEU A N 1
ATOM 689 C CA . LEU A 1 95 ? 15.786 -24.074 26.444 1.00 78.62 95 LEU A CA 1
ATOM 690 C C . LEU A 1 95 ? 14.710 -23.402 27.306 1.00 78.62 95 LEU A C 1
ATOM 692 O O . LEU A 1 95 ? 14.167 -24.033 28.205 1.00 78.62 95 LEU A O 1
ATOM 696 N N . PHE A 1 96 ? 14.380 -22.143 27.009 1.00 77.56 96 PHE A N 1
ATOM 697 C CA . PHE A 1 96 ? 13.380 -21.378 27.755 1.00 77.56 96 PHE A CA 1
ATOM 698 C C . PHE A 1 96 ? 11.960 -21.942 27.608 1.00 77.56 96 PHE A C 1
ATOM 700 O O . PHE A 1 96 ? 11.172 -21.847 28.535 1.00 77.56 96 PHE A O 1
ATOM 707 N N . MET A 1 97 ? 11.642 -22.561 26.468 1.00 78.62 97 MET A N 1
ATOM 708 C CA . MET A 1 97 ? 10.345 -23.217 26.243 1.00 78.62 97 MET A CA 1
ATOM 709 C C . MET A 1 97 ? 10.249 -24.615 26.883 1.00 78.62 97 MET A C 1
ATOM 711 O O . MET A 1 97 ? 9.173 -25.208 26.878 1.00 78.62 97 MET A O 1
ATOM 715 N N . LEU A 1 98 ? 11.366 -25.165 27.377 1.00 70.69 98 LEU A N 1
ATOM 716 C CA . LEU A 1 98 ? 11.442 -26.503 27.978 1.00 70.69 98 LEU A CA 1
ATOM 717 C C . LEU A 1 98 ? 11.388 -26.482 29.520 1.00 70.69 98 LEU A C 1
ATOM 719 O O . LEU A 1 98 ? 11.240 -27.540 30.130 1.00 70.69 98 LEU A O 1
ATOM 723 N N . VAL A 1 99 ? 11.552 -25.308 30.136 1.00 68.00 99 VAL A N 1
ATOM 724 C CA . VAL A 1 99 ? 11.472 -25.072 31.591 1.00 68.00 99 VAL A CA 1
ATOM 725 C C . VAL A 1 99 ? 10.063 -24.634 31.960 1.00 68.00 99 VAL A C 1
ATOM 727 O O . VAL A 1 99 ? 9.549 -25.153 32.975 1.00 68.00 99 VAL A O 1
#

Foldseek 3Di:
DPPPPDPQQDWDDDPQKIKHKDWAPPPDDPPVVVSCVSCVVPVVDPQFPDWDWDDDPTMIIIMTGRVPPDDDDDPPDPPPPPPDDDVVNVVVVVVVVVD

Sequence (99 aa):
MEKCRLNATNATTTGNSQILPTCIPNQQNLVISDFTSRYATYLNDTGFSAIGVGSEDDWLVVLLTNMTGTAINSNGASGLALTAISPVVLSLISLFMLV

Organism: Salvia splendens (NCBI:txid180675)

Radius of gyration: 18.37 Å; chains: 1; bounding box: 44×38×46 Å